Protein AF-A0A822FW50-F1 (afdb_monomer)

Foldseek 3Di:
DAPPPPDDAQKWWAFPPDDPHIHHPVCCVVVVDVGHTDIDRPHPDPPPPPDPDDDDDDPPPDDDDDDDDDDPPPVVVVVVVPVPDDPDD

Sequence (89 aa):
TCNSCRQLCDIRYHCTICEDYDLCSKCYITIKHQHRMERSDDTNEIKTNSDTTINTQQQRQLTMQRILPFCASFNHKIQRQRAATMQAD

pLDDT: mean 70.54, std 18.53, range [45.0, 93.81]

Structure (mmCIF, N/CA/C/O backbone):
data_AF-A0A822FW50-F1
#
_entry.id   AF-A0A822FW50-F1
#
loop_
_atom_site.group_PDB
_atom_site.id
_atom_site.type_symbol
_atom_site.label_atom_id
_atom_site.label_alt_id
_atom_site.label_comp_id
_atom_site.label_asym_id
_atom_site.label_entity_id
_atom_site.label_seq_id
_atom_site.pdbx_PDB_ins_code
_atom_site.Cartn_x
_atom_site.Cartn_y
_atom_site.Cartn_z
_atom_site.occupancy
_atom_site.B_iso_or_equiv
_atom_site.auth_seq_id
_atom_site.auth_comp_id
_atom_site.auth_asym_id
_atom_site.auth_atom_id
_atom_site.pdbx_PDB_model_num
ATOM 1 N N . THR A 1 1 ? -1.324 3.277 -5.839 1.00 84.88 1 THR A N 1
ATOM 2 C CA . THR A 1 1 ? -2.496 3.608 -4.993 1.00 84.88 1 THR A CA 1
ATOM 3 C C . THR A 1 1 ? -3.208 2.322 -4.638 1.00 84.88 1 THR A C 1
ATOM 5 O O . THR A 1 1 ? -3.256 1.457 -5.492 1.00 84.88 1 THR A O 1
ATOM 8 N N . CYS A 1 2 ? -3.710 2.149 -3.413 1.00 91.81 2 CYS A N 1
ATOM 9 C CA . CYS A 1 2 ? -4.376 0.898 -3.014 1.00 91.81 2 CYS A CA 1
ATOM 10 C C . CYS A 1 2 ? -5.753 0.761 -3.677 1.00 91.81 2 CYS A C 1
ATOM 12 O O . CYS A 1 2 ? -6.581 1.660 -3.531 1.00 91.81 2 CYS A O 1
ATOM 14 N N . ASN A 1 3 ? -6.056 -0.378 -4.298 1.00 91.25 3 ASN A N 1
ATOM 15 C CA . ASN A 1 3 ? -7.346 -0.612 -4.956 1.00 91.25 3 ASN A CA 1
ATOM 16 C C . ASN A 1 3 ? -8.506 -0.750 -3.959 1.00 91.25 3 ASN A C 1
ATOM 18 O O . ASN A 1 3 ? -9.651 -0.469 -4.305 1.00 91.25 3 ASN A O 1
ATOM 22 N N . SER A 1 4 ? -8.223 -1.140 -2.711 1.00 90.50 4 SER A N 1
ATOM 23 C CA . SER A 1 4 ? -9.247 -1.294 -1.671 1.00 90.50 4 SER A CA 1
ATOM 24 C C . SER A 1 4 ? -9.600 0.025 -0.979 1.00 90.50 4 SER A C 1
ATOM 26 O O . SER A 1 4 ? 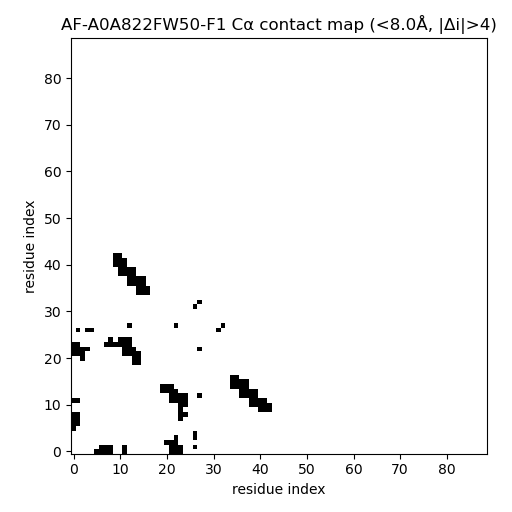-10.768 0.398 -0.934 1.00 90.50 4 SER A O 1
ATOM 28 N N . CYS A 1 5 ? -8.611 0.751 -0.448 1.00 92.06 5 CYS A N 1
ATOM 29 C CA . CYS A 1 5 ? -8.863 1.973 0.327 1.00 92.06 5 CYS A CA 1
ATOM 30 C C . CYS A 1 5 ? -8.644 3.272 -0.461 1.00 92.06 5 CYS A C 1
ATOM 32 O O . CYS A 1 5 ? -8.904 4.353 0.066 1.00 92.06 5 CYS A O 1
ATOM 34 N N . ARG A 1 6 ? -8.156 3.185 -1.707 1.00 90.06 6 ARG A N 1
ATOM 35 C CA . ARG A 1 6 ? -7.847 4.321 -2.597 1.00 90.06 6 ARG A CA 1
ATOM 36 C C . ARG A 1 6 ? -6.883 5.357 -2.007 1.00 90.06 6 ARG A C 1
ATOM 38 O O . ARG A 1 6 ? -6.825 6.484 -2.485 1.00 90.06 6 ARG A O 1
ATOM 45 N N . GLN A 1 7 ? -6.108 4.976 -0.993 1.00 87.19 7 GLN A N 1
ATOM 46 C CA . GLN A 1 7 ? -5.088 5.826 -0.380 1.00 87.19 7 GLN A CA 1
ATOM 47 C C . GLN A 1 7 ? -3.710 5.607 -1.012 1.00 87.19 7 GLN A C 1
ATOM 49 O O . GLN A 1 7 ? -3.424 4.549 -1.596 1.00 87.19 7 GLN A O 1
ATOM 54 N N . LEU A 1 8 ? -2.842 6.610 -0.858 1.00 84.06 8 LEU A N 1
ATOM 55 C CA . LEU A 1 8 ? -1.415 6.470 -1.130 1.00 84.06 8 LEU A CA 1
ATOM 56 C C . LEU A 1 8 ? -0.814 5.439 -0.164 1.00 84.06 8 LEU A C 1
ATOM 58 O O . LEU A 1 8 ? -1.229 5.333 0.989 1.00 84.06 8 LEU A O 1
ATOM 62 N N . CYS A 1 9 ? 0.106 4.623 -0.666 1.00 84.44 9 CYS A N 1
ATOM 63 C CA . CYS A 1 9 ? 0.709 3.527 0.082 1.00 84.44 9 CYS A CA 1
ATOM 64 C C . CYS A 1 9 ? 2.200 3.798 0.198 1.00 84.44 9 CYS A C 1
ATOM 66 O O . CYS A 1 9 ? 2.835 3.966 -0.836 1.00 84.44 9 CYS A O 1
ATOM 68 N N . ASP A 1 10 ? 2.748 3.771 1.410 1.00 83.62 10 ASP A N 1
ATOM 69 C CA . ASP A 1 10 ? 4.207 3.808 1.591 1.00 83.62 10 ASP A CA 1
ATOM 70 C C . ASP A 1 10 ? 4.847 2.502 1.099 1.00 83.62 10 ASP A C 1
ATOM 72 O O . ASP A 1 10 ? 5.924 2.484 0.516 1.00 83.62 10 ASP A O 1
ATOM 76 N N . ILE A 1 11 ? 4.149 1.386 1.329 1.00 85.19 11 ILE A N 1
ATOM 77 C CA . ILE A 1 11 ? 4.540 0.049 0.889 1.00 85.19 11 ILE A CA 1
ATOM 78 C C . ILE A 1 11 ? 3.377 -0.532 0.090 1.00 85.19 11 ILE A C 1
ATOM 80 O O . ILE A 1 11 ? 2.269 -0.702 0.626 1.00 85.19 11 ILE A O 1
ATOM 84 N N . ARG A 1 12 ? 3.640 -0.832 -1.182 1.00 91.50 12 ARG A N 1
ATOM 85 C CA . ARG A 1 12 ? 2.682 -1.385 -2.139 1.00 91.50 12 ARG A CA 1
ATOM 86 C C . ARG A 1 12 ? 2.914 -2.887 -2.285 1.00 91.50 12 ARG A C 1
ATOM 88 O O . ARG A 1 12 ? 4.046 -3.341 -2.390 1.00 91.50 12 ARG A O 1
ATOM 95 N N . TYR A 1 13 ? 1.832 -3.652 -2.275 1.00 93.00 13 TYR A N 1
ATOM 96 C CA . TYR A 1 13 ? 1.827 -5.074 -2.595 1.00 93.00 13 TYR A CA 1
ATOM 97 C C . TYR A 1 13 ? 1.088 -5.245 -3.909 1.00 93.00 13 TYR A C 1
ATOM 99 O O . TYR A 1 13 ? -0.108 -4.960 -3.958 1.00 93.00 13 TYR A O 1
ATOM 107 N N . HIS A 1 14 ? 1.787 -5.689 -4.947 1.00 92.62 14 HIS A N 1
ATOM 108 C CA . HIS A 1 14 ? 1.204 -5.914 -6.264 1.00 92.62 14 HIS A CA 1
ATOM 109 C C . HIS A 1 14 ? 0.977 -7.408 -6.481 1.00 92.62 14 HIS A C 1
ATOM 111 O O . HIS A 1 14 ? 1.821 -8.240 -6.141 1.00 92.62 14 HIS A O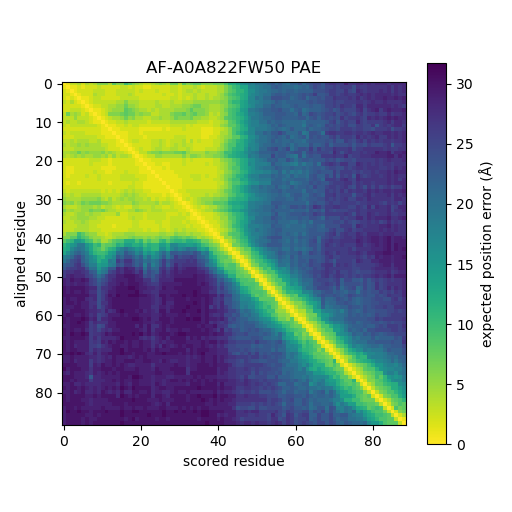 1
ATOM 117 N N . CYS A 1 15 ? -0.191 -7.779 -6.994 1.00 93.81 15 CYS A N 1
ATOM 118 C CA . CYS A 1 15 ? -0.446 -9.161 -7.366 1.00 93.81 15 CYS A CA 1
ATOM 119 C C . CYS A 1 15 ? 0.252 -9.472 -8.690 1.00 93.81 15 CYS A C 1
ATOM 121 O O . CYS A 1 15 ? 0.089 -8.736 -9.654 1.00 93.81 15 CYS A O 1
ATOM 123 N N . THR A 1 16 ? 0.982 -10.584 -8.764 1.00 91.38 16 THR A N 1
ATOM 124 C CA . THR A 1 16 ? 1.632 -11.015 -10.015 1.00 91.38 16 THR A CA 1
ATOM 125 C C . THR A 1 16 ? 0.705 -11.822 -10.929 1.00 91.38 16 TH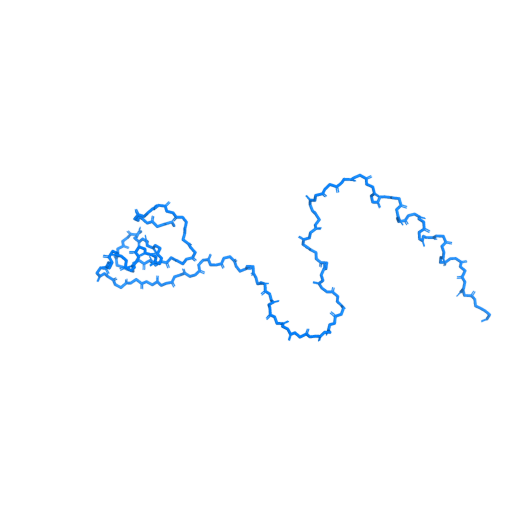R A C 1
ATOM 127 O O . THR A 1 16 ? 1.100 -12.207 -12.025 1.00 91.38 16 THR A O 1
ATOM 130 N N . ILE A 1 17 ? -0.516 -12.111 -10.466 1.00 93.12 17 ILE A N 1
ATOM 131 C CA . ILE A 1 17 ? -1.513 -12.929 -11.171 1.00 93.12 17 ILE A CA 1
ATOM 132 C C . ILE A 1 17 ? -2.684 -12.070 -11.656 1.00 93.12 17 ILE A C 1
ATOM 134 O O . ILE A 1 17 ? -3.162 -12.253 -12.771 1.00 93.12 17 ILE A O 1
ATOM 138 N N . CYS A 1 18 ? -3.168 -11.148 -10.822 1.00 92.12 18 CYS A N 1
ATOM 139 C CA . CYS A 1 18 ? -4.248 -10.240 -11.187 1.00 92.12 18 CYS A CA 1
ATOM 140 C C . CYS A 1 18 ? -3.701 -9.005 -11.901 1.00 92.12 18 CYS A C 1
ATOM 142 O O . CYS A 1 18 ? -2.745 -8.389 -11.435 1.00 92.12 18 CYS A O 1
ATOM 144 N N . GLU A 1 19 ? -4.366 -8.614 -12.981 1.00 87.62 19 GLU A N 1
ATOM 145 C CA . GLU A 1 19 ? -4.071 -7.386 -13.713 1.00 87.62 19 GLU A CA 1
ATOM 146 C C . GLU A 1 19 ? -4.413 -6.159 -12.848 1.00 87.62 19 GLU A C 1
ATOM 148 O O . GLU A 1 19 ? -5.500 -6.083 -12.270 1.00 87.62 19 GLU A O 1
ATOM 153 N N . ASP A 1 20 ? -3.455 -5.239 -12.703 1.00 86.38 20 ASP A N 1
ATOM 154 C CA . ASP A 1 20 ? -3.580 -3.972 -11.964 1.00 86.38 20 ASP A CA 1
ATOM 155 C C . ASP A 1 20 ? -4.148 -4.077 -10.533 1.00 86.38 20 ASP A C 1
ATOM 157 O O . ASP A 1 20 ? -4.872 -3.190 -10.069 1.00 86.38 20 ASP A O 1
ATOM 161 N N . TYR A 1 21 ? -3.839 -5.154 -9.797 1.00 91.88 21 TYR A N 1
ATOM 162 C CA . TYR A 1 21 ? -4.328 -5.329 -8.425 1.00 91.88 21 TYR A CA 1
ATOM 163 C C . TYR A 1 21 ? -3.273 -5.030 -7.356 1.00 91.88 21 TYR A C 1
ATOM 165 O O . TYR A 1 21 ? -2.398 -5.852 -7.065 1.00 91.88 21 TYR A O 1
ATOM 173 N N . ASP A 1 22 ? -3.432 -3.878 -6.699 1.00 92.56 22 ASP A N 1
ATOM 174 C CA . ASP A 1 22 ? -2.517 -3.386 -5.672 1.00 92.56 22 ASP A CA 1
ATOM 175 C C . ASP A 1 22 ? -3.180 -3.155 -4.323 1.00 92.56 22 ASP A C 1
ATOM 177 O O . ASP A 1 22 ? -4.249 -2.549 -4.217 1.00 92.56 22 ASP A O 1
ATOM 181 N N . LEU A 1 23 ? -2.491 -3.550 -3.257 1.00 93.19 23 LEU A N 1
ATOM 182 C CA . LEU A 1 23 ? -2.921 -3.332 -1.883 1.00 93.19 23 LEU A CA 1
ATOM 183 C C . LEU A 1 23 ? -1.844 -2.605 -1.076 1.00 93.19 23 LEU A C 1
ATOM 185 O O . LEU A 1 23 ? -0.649 -2.844 -1.228 1.00 93.19 23 LEU A O 1
ATOM 189 N N . CYS A 1 24 ? -2.265 -1.728 -0.163 1.00 93.69 24 CYS A N 1
ATOM 190 C CA . CYS A 1 24 ? -1.363 -1.221 0.870 1.00 93.69 24 CYS A CA 1
ATOM 191 C C . CYS A 1 24 ? -1.084 -2.308 1.914 1.00 93.69 24 CYS A C 1
ATOM 193 O O . CYS A 1 24 ? -1.880 -3.233 2.076 1.00 93.69 24 CYS A O 1
ATOM 195 N N . SER A 1 25 ? -0.015 -2.146 2.698 1.00 91.69 25 SER A N 1
ATOM 196 C CA . SER A 1 25 ? 0.330 -3.064 3.798 1.00 91.69 25 SER A CA 1
ATOM 197 C C . SER A 1 25 ? -0.853 -3.406 4.724 1.00 91.69 25 SER A C 1
ATOM 199 O O . SER A 1 25 ? -1.080 -4.570 5.049 1.00 91.69 25 SER A O 1
ATO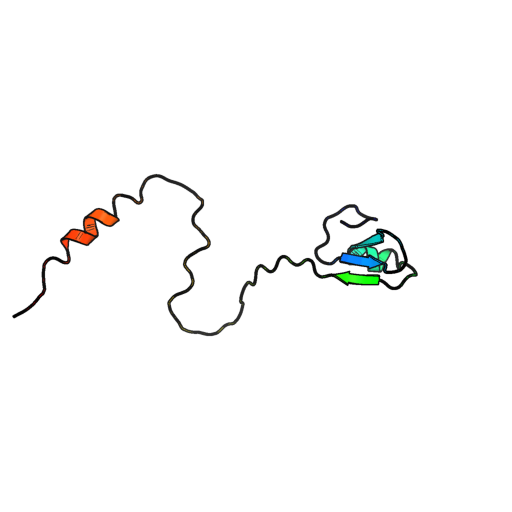M 201 N N . LYS A 1 26 ? -1.682 -2.414 5.084 1.00 92.12 26 LYS A N 1
ATOM 202 C CA . LYS A 1 26 ? -2.871 -2.638 5.926 1.00 92.12 26 LYS A CA 1
ATOM 203 C C . LYS A 1 26 ? -3.907 -3.516 5.218 1.00 92.12 26 LYS A C 1
ATOM 205 O O . LYS A 1 26 ? -4.346 -4.520 5.769 1.00 92.12 26 LYS A O 1
ATOM 210 N N . CYS A 1 27 ? -4.262 -3.163 3.983 1.00 93.75 27 CYS A N 1
ATOM 211 C CA . CYS A 1 27 ? -5.244 -3.904 3.195 1.00 93.75 27 CYS A CA 1
ATOM 212 C C . CYS A 1 27 ? -4.763 -5.315 2.850 1.00 93.75 27 CYS A C 1
ATOM 214 O O . CYS A 1 27 ? -5.579 -6.228 2.829 1.00 93.75 27 CYS A O 1
ATOM 216 N N . TYR A 1 28 ? -3.462 -5.518 2.641 1.00 92.12 28 TYR A N 1
ATOM 217 C CA . TYR A 1 28 ? -2.882 -6.840 2.417 1.00 92.12 28 TYR A CA 1
ATOM 218 C C . TYR A 1 28 ? -3.178 -7.795 3.588 1.00 92.12 28 TYR A C 1
ATOM 220 O O . TYR A 1 28 ? -3.675 -8.902 3.378 1.00 92.12 28 TYR A O 1
ATOM 228 N N . ILE A 1 29 ? -2.975 -7.334 4.828 1.00 90.25 29 ILE A N 1
ATOM 229 C CA . ILE A 1 29 ? -3.216 -8.129 6.043 1.00 90.25 29 ILE A CA 1
ATOM 230 C C . ILE A 1 29 ? -4.716 -8.364 6.275 1.00 90.25 29 ILE A C 1
ATOM 232 O O . ILE A 1 29 ? -5.109 -9.453 6.694 1.00 90.25 29 ILE A O 1
ATOM 236 N N . THR A 1 30 ? -5.555 -7.355 6.01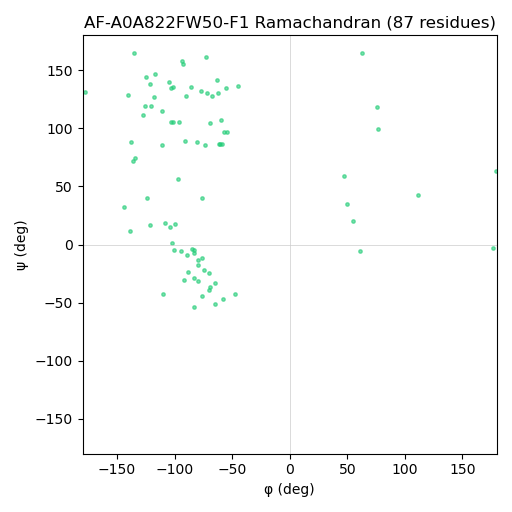5 1.00 92.50 30 THR A N 1
ATOM 237 C CA . THR A 1 30 ? -7.003 -7.431 6.265 1.00 92.50 30 THR A CA 1
ATOM 238 C C . THR A 1 30 ? -7.745 -8.260 5.218 1.00 92.50 30 THR A C 1
ATOM 240 O O . THR A 1 30 ? -8.597 -9.065 5.578 1.00 92.50 30 THR A O 1
ATOM 243 N N . ILE A 1 31 ? -7.441 -8.067 3.933 1.00 89.12 31 ILE A N 1
ATOM 244 C CA . ILE A 1 31 ? -8.166 -8.704 2.823 1.00 89.12 31 ILE A CA 1
ATOM 245 C C . ILE A 1 31 ? -7.710 -10.149 2.630 1.00 89.12 31 ILE A C 1
ATOM 247 O O . ILE A 1 31 ? -8.518 -10.977 2.221 1.00 89.12 31 ILE A O 1
ATOM 251 N N . LYS A 1 32 ? -6.435 -10.456 2.927 1.00 85.06 32 LYS A N 1
ATOM 252 C CA . LYS A 1 32 ? -5.820 -11.771 2.679 1.00 85.06 32 LYS A CA 1
ATOM 253 C C . LYS A 1 32 ? -6.119 -12.279 1.267 1.00 85.06 32 LYS A C 1
ATOM 255 O O . LYS A 1 32 ? -6.730 -13.329 1.071 1.00 85.06 32 LYS A O 1
ATOM 260 N N . HIS A 1 33 ? -5.706 -11.487 0.282 1.00 88.62 33 HIS A N 1
ATOM 261 C CA . HIS A 1 33 ? -5.845 -11.844 -1.123 1.00 88.62 33 HIS A CA 1
ATOM 262 C C . HIS A 1 33 ? -5.191 -13.213 -1.400 1.00 88.62 33 HIS A C 1
ATOM 264 O O . HIS A 1 33 ? -4.095 -13.480 -0.915 1.00 88.62 33 HIS A O 1
ATOM 270 N N . GLN A 1 34 ? -5.874 -14.093 -2.143 1.00 91.31 34 GLN A N 1
ATOM 271 C CA . GLN A 1 34 ? -5.476 -15.505 -2.277 1.00 91.31 34 GLN A CA 1
ATOM 272 C C . GLN A 1 34 ? -4.277 -15.746 -3.205 1.00 91.31 34 GLN A C 1
ATOM 274 O O . GLN A 1 34 ? -3.725 -16.845 -3.224 1.00 91.31 34 GLN A O 1
ATOM 279 N N . HIS A 1 35 ? -3.858 -14.742 -3.968 1.00 93.00 35 HIS A N 1
ATOM 280 C CA . HIS A 1 35 ? -2.679 -14.843 -4.817 1.00 93.00 35 HIS A CA 1
ATOM 281 C C . HIS A 1 35 ? -1.424 -14.342 -4.115 1.00 93.00 35 HIS A C 1
ATOM 283 O O . HIS A 1 35 ? -1.464 -13.476 -3.239 1.00 93.00 35 HIS A O 1
ATOM 289 N N . ARG A 1 36 ? -0.279 -14.850 -4.576 1.00 89.06 36 ARG A N 1
ATOM 290 C CA . ARG A 1 36 ? 1.024 -14.323 -4.188 1.00 89.06 36 ARG A CA 1
ATOM 291 C C . ARG A 1 36 ? 1.140 -12.871 -4.657 1.00 89.06 36 ARG A C 1
ATOM 293 O O . ARG A 1 36 ? 0.865 -12.561 -5.815 1.00 89.06 36 ARG A O 1
ATOM 300 N N . MET A 1 37 ? 1.547 -12.001 -3.742 1.00 92.56 37 MET A N 1
ATOM 301 C CA . MET A 1 37 ? 1.812 -10.593 -4.023 1.00 92.56 37 MET A CA 1
ATOM 302 C C . MET A 1 37 ? 3.286 -10.290 -3.759 1.00 92.56 37 MET A C 1
ATOM 304 O O . MET A 1 37 ? 3.891 -10.878 -2.858 1.00 92.56 37 MET A O 1
ATOM 308 N N . GLU A 1 38 ? 3.858 -9.383 -4.537 1.00 92.25 38 GLU A N 1
ATOM 309 C CA . GLU A 1 38 ? 5.232 -8.915 -4.395 1.00 92.25 38 GLU A CA 1
ATOM 310 C C . GLU A 1 38 ? 5.247 -7.512 -3.775 1.00 92.25 38 GLU A C 1
ATOM 312 O O . GLU A 1 38 ? 4.379 -6.674 -4.034 1.00 92.25 38 GLU A O 1
ATOM 317 N N . ARG A 1 39 ? 6.201 -7.293 -2.866 1.00 91.75 39 ARG A N 1
ATOM 318 C CA . ARG A 1 39 ? 6.328 -6.059 -2.091 1.00 91.75 39 ARG A CA 1
ATOM 319 C C . ARG A 1 39 ? 7.223 -5.083 -2.845 1.00 91.75 39 ARG A C 1
ATOM 321 O O . ARG A 1 39 ? 8.362 -5.415 -3.145 1.00 91.75 39 ARG A O 1
ATOM 328 N N . SER A 1 40 ? 6.724 -3.872 -3.038 1.00 86.81 40 SER A N 1
ATOM 329 C CA . SER A 1 40 ? 7.441 -2.743 -3.623 1.00 86.81 40 SER A CA 1
ATOM 330 C C . SER A 1 40 ? 7.473 -1.611 -2.597 1.00 86.81 40 SER A C 1
ATOM 332 O O . SER A 1 40 ? 6.429 -1.151 -2.118 1.00 86.81 40 SER A O 1
ATOM 334 N N . ASP A 1 41 ? 8.669 -1.210 -2.187 1.00 82.31 41 ASP A N 1
ATOM 335 C CA . ASP A 1 41 ? 8.915 -0.046 -1.350 1.00 82.31 41 ASP A CA 1
ATOM 336 C C . ASP A 1 41 ? 9.152 1.182 -2.230 1.00 82.31 41 ASP A C 1
ATOM 338 O O . ASP A 1 41 ? 10.276 1.550 -2.549 1.00 82.31 41 ASP A O 1
ATOM 342 N N . ASP A 1 42 ? 8.064 1.876 -2.563 1.00 70.56 42 ASP A N 1
ATOM 343 C CA . ASP A 1 42 ? 8.118 3.203 -3.187 1.00 70.56 42 ASP A CA 1
ATOM 344 C C . ASP A 1 42 ? 8.478 4.277 -2.139 1.00 70.56 42 ASP A C 1
ATOM 346 O O . ASP A 1 42 ? 7.916 5.376 -2.103 1.00 70.56 42 ASP A O 1
ATOM 350 N N . THR A 1 43 ? 9.403 3.963 -1.229 1.00 64.56 43 THR A N 1
ATOM 351 C CA . THR A 1 43 ? 9.953 4.961 -0.324 1.00 64.56 43 THR A CA 1
ATOM 352 C C . THR A 1 43 ? 10.804 5.889 -1.165 1.00 64.56 43 THR A C 1
ATOM 354 O O . THR A 1 43 ? 11.912 5.544 -1.568 1.00 64.56 43 THR A O 1
ATOM 357 N N . ASN A 1 44 ? 10.277 7.079 -1.437 1.00 61.41 44 ASN A N 1
ATOM 358 C CA . ASN A 1 44 ? 11.073 8.195 -1.912 1.00 61.41 44 ASN A CA 1
ATOM 359 C C . ASN A 1 44 ? 12.171 8.429 -0.859 1.00 61.41 44 ASN A C 1
ATOM 361 O O . ASN A 1 44 ? 11.890 8.989 0.203 1.00 61.41 44 ASN A O 1
ATOM 365 N N . GLU A 1 45 ? 13.369 7.884 -1.095 1.00 55.50 45 GLU A N 1
ATOM 366 C CA . GLU A 1 45 ? 14.511 7.900 -0.182 1.00 55.50 45 GLU A CA 1
ATOM 367 C C . GLU A 1 45 ? 14.898 9.350 0.151 1.00 55.50 45 GLU A C 1
ATOM 369 O O . GLU A 1 45 ? 15.806 9.938 -0.434 1.00 55.50 45 GLU A O 1
ATOM 374 N N . ILE A 1 46 ? 14.264 9.934 1.163 1.00 62.53 46 ILE A N 1
ATOM 375 C CA . ILE A 1 46 ? 14.915 10.961 1.963 1.00 62.53 46 ILE A CA 1
ATOM 376 C C . ILE A 1 46 ? 15.786 10.180 2.941 1.00 62.53 46 ILE A C 1
ATOM 378 O O . ILE A 1 46 ? 15.348 9.818 4.030 1.00 62.53 46 ILE A O 1
ATOM 382 N N . LYS A 1 47 ? 17.020 9.870 2.524 1.00 51.38 47 LYS A N 1
ATOM 383 C CA . LYS A 1 47 ? 18.067 9.337 3.404 1.00 51.38 47 LYS A CA 1
ATOM 384 C C . LYS A 1 47 ? 18.342 10.357 4.509 1.00 51.38 47 LYS A C 1
ATOM 386 O O . LYS A 1 47 ? 19.227 11.201 4.392 1.00 51.38 47 LYS A O 1
ATOM 391 N N . THR A 1 48 ? 17.582 10.313 5.597 1.00 48.03 48 THR A N 1
ATOM 392 C CA . THR A 1 48 ? 17.998 10.918 6.861 1.00 48.03 48 THR A CA 1
ATOM 393 C C . THR A 1 48 ? 19.075 1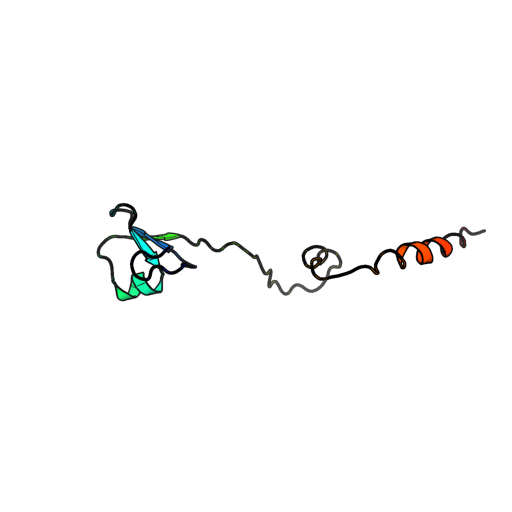0.015 7.442 1.00 48.03 48 THR A C 1
ATOM 395 O O . THR A 1 48 ? 18.773 9.102 8.210 1.00 48.03 48 THR A O 1
ATOM 398 N N . ASN A 1 49 ? 20.323 10.245 7.022 1.00 48.84 49 ASN A N 1
ATOM 399 C CA . ASN A 1 49 ? 21.514 9.627 7.597 1.00 48.84 49 ASN A CA 1
ATOM 400 C C . ASN A 1 49 ? 21.522 9.895 9.105 1.00 48.84 49 ASN A C 1
ATOM 402 O O . ASN A 1 49 ? 21.918 10.967 9.561 1.00 48.84 49 ASN A O 1
ATOM 406 N N . SER A 1 50 ? 21.038 8.920 9.865 1.00 53.97 50 SER A N 1
ATOM 407 C CA . SER A 1 50 ? 21.191 8.841 11.311 1.00 53.97 50 SER A CA 1
ATOM 408 C C . SER A 1 50 ? 22.366 7.917 11.600 1.00 53.97 50 SER A C 1
ATOM 410 O O . SER A 1 50 ? 22.213 6.923 12.298 1.00 53.97 50 SER A O 1
ATOM 412 N N . ASP A 1 51 ? 23.529 8.241 11.035 1.00 48.59 51 ASP A N 1
ATOM 413 C CA . ASP A 1 51 ? 24.793 7.727 11.538 1.00 48.59 51 ASP A CA 1
ATOM 414 C C . ASP A 1 51 ? 25.370 8.782 12.470 1.00 48.59 51 ASP A C 1
ATOM 416 O O . ASP A 1 51 ? 25.859 9.845 12.074 1.00 48.59 51 ASP A O 1
ATOM 420 N N . THR A 1 52 ? 25.261 8.472 13.756 1.00 53.22 52 THR A N 1
ATOM 421 C CA . THR A 1 52 ? 26.081 9.053 14.805 1.00 53.22 52 THR A CA 1
ATOM 422 C C . THR A 1 52 ? 27.534 8.685 14.513 1.00 53.22 52 THR A C 1
ATOM 424 O O . THR A 1 52 ? 28.060 7.711 15.038 1.00 53.22 52 THR A O 1
ATOM 427 N N . THR A 1 53 ? 28.204 9.494 13.698 1.00 47.72 53 THR A N 1
ATOM 428 C CA . THR A 1 53 ? 29.657 9.643 13.746 1.00 47.72 53 THR A CA 1
ATOM 429 C C . THR A 1 53 ? 29.999 11.114 13.858 1.00 47.72 53 THR A C 1
ATOM 431 O O . THR A 1 53 ? 29.778 11.941 12.976 1.00 47.72 53 THR A O 1
ATOM 434 N N . ILE A 1 54 ? 30.512 11.402 15.039 1.00 54.50 54 ILE A N 1
ATOM 435 C CA . ILE A 1 54 ? 31.211 12.594 15.463 1.00 54.50 54 ILE A CA 1
ATOM 436 C C . ILE A 1 54 ? 32.231 12.986 14.376 1.00 54.50 54 ILE A C 1
ATOM 438 O O . ILE A 1 54 ? 32.989 12.143 13.908 1.00 54.50 54 ILE A O 1
ATOM 442 N N . ASN A 1 55 ? 32.284 14.286 14.071 1.00 51.81 55 ASN A N 1
ATOM 443 C CA . ASN A 1 55 ? 33.360 14.980 13.356 1.00 51.81 55 ASN A CA 1
ATOM 444 C C . ASN A 1 55 ? 33.436 14.796 11.825 1.00 51.81 55 ASN A C 1
ATOM 446 O O . ASN A 1 55 ? 34.040 13.858 11.321 1.00 51.81 55 ASN A O 1
ATOM 450 N N . THR A 1 56 ? 32.921 15.776 11.074 1.00 45.06 56 THR A N 1
ATOM 451 C CA . THR A 1 56 ? 33.749 16.631 10.194 1.00 45.06 56 THR A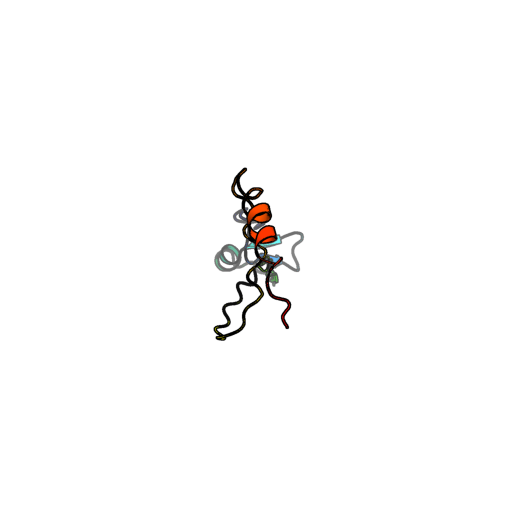 CA 1
ATOM 452 C C . THR A 1 56 ? 32.897 17.700 9.499 1.00 45.06 56 THR A C 1
ATOM 454 O O . THR A 1 56 ? 31.814 17.471 8.964 1.00 45.06 56 THR A O 1
ATOM 457 N N . GLN A 1 57 ? 33.394 18.928 9.579 1.00 55.62 57 GLN A N 1
ATOM 458 C CA . GLN A 1 57 ? 32.869 20.143 8.970 1.00 55.62 57 GLN A CA 1
ATOM 459 C C . GLN A 1 57 ? 32.814 20.027 7.430 1.00 55.62 57 GLN A C 1
ATOM 461 O O . GLN A 1 57 ? 33.879 20.134 6.840 1.00 55.62 57 GLN A O 1
ATOM 466 N N . GLN A 1 58 ? 31.642 19.888 6.771 1.00 53.47 58 GLN A N 1
ATOM 467 C CA . GLN A 1 58 ? 31.388 20.543 5.453 1.00 53.47 58 GLN A CA 1
ATOM 468 C C . GLN A 1 58 ? 30.065 20.289 4.698 1.00 53.47 58 GLN A C 1
ATOM 470 O O . GLN A 1 58 ? 29.884 20.926 3.668 1.00 53.47 58 GLN A O 1
ATOM 475 N N . GLN A 1 59 ? 29.113 19.448 5.119 1.00 49.59 59 GLN A N 1
ATOM 476 C CA . GLN A 1 59 ? 27.987 19.084 4.217 1.00 49.59 59 GLN A CA 1
ATOM 477 C C . GLN A 1 59 ? 26.573 19.342 4.759 1.00 49.59 59 GLN A C 1
ATOM 479 O O . GLN A 1 59 ? 25.640 18.584 4.522 1.00 49.59 59 GLN A O 1
ATOM 484 N N . ARG A 1 60 ? 26.380 20.471 5.452 1.00 52.56 60 ARG A N 1
ATOM 485 C CA . ARG A 1 60 ? 25.040 21.001 5.795 1.00 52.56 60 ARG A CA 1
ATOM 486 C C . ARG A 1 60 ? 24.646 22.263 5.019 1.00 52.56 60 ARG A C 1
ATOM 488 O O . ARG A 1 60 ? 23.726 22.975 5.404 1.00 52.56 60 ARG A O 1
ATOM 495 N N . GLN A 1 61 ? 25.322 22.527 3.907 1.00 57.72 61 GLN A N 1
ATOM 496 C CA . GLN A 1 61 ? 24.817 23.393 2.843 1.00 57.72 61 GLN A CA 1
ATOM 497 C C . GLN A 1 61 ? 24.317 22.403 1.779 1.00 57.72 61 GLN A C 1
ATOM 499 O O . GLN A 1 61 ? 25.125 21.678 1.221 1.00 57.72 61 GLN A O 1
ATOM 504 N N . LEU A 1 62 ? 23.022 22.170 1.564 1.00 54.47 62 LEU A N 1
ATOM 505 C CA . LEU A 1 62 ? 22.224 22.957 0.619 1.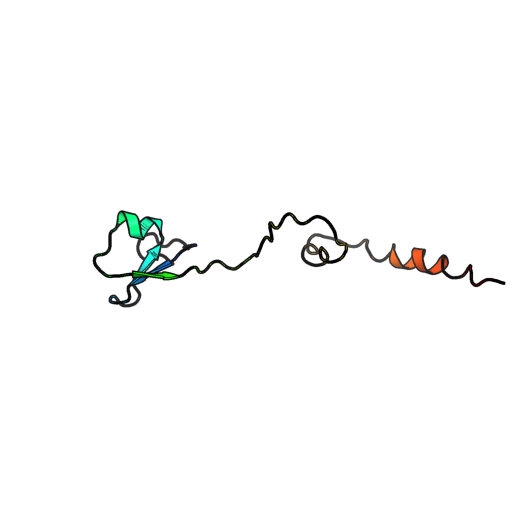00 54.47 62 LEU A CA 1
ATOM 506 C C . LEU A 1 62 ? 20.763 22.434 0.569 1.00 54.47 62 LEU A C 1
ATOM 508 O O . LEU A 1 62 ? 20.325 21.950 -0.470 1.00 54.47 62 LEU A O 1
ATOM 512 N N . THR A 1 63 ? 19.973 22.492 1.649 1.00 50.66 63 THR A N 1
ATOM 513 C CA . THR A 1 63 ? 18.536 22.115 1.544 1.00 50.66 63 THR A CA 1
ATOM 514 C C . THR A 1 63 ? 17.543 23.003 2.292 1.00 50.66 63 THR A C 1
ATOM 516 O O . THR A 1 63 ? 16.365 22.668 2.348 1.00 50.66 63 THR A O 1
ATOM 519 N N . MET A 1 64 ? 17.940 24.180 2.789 1.00 53.84 64 MET A N 1
ATOM 520 C CA . MET A 1 64 ? 16.986 25.138 3.374 1.00 53.84 64 MET A CA 1
ATOM 521 C C . MET A 1 64 ? 17.238 26.580 2.929 1.00 53.84 64 MET A C 1
ATOM 523 O O . MET A 1 64 ? 17.654 27.428 3.710 1.00 53.84 64 MET A O 1
ATOM 527 N N . GLN A 1 65 ? 16.939 26.886 1.666 1.00 53.28 65 GLN A N 1
ATOM 528 C CA . GLN A 1 65 ? 16.765 28.275 1.226 1.00 53.28 65 GLN A CA 1
ATOM 529 C C . GLN A 1 65 ? 15.517 28.431 0.363 1.00 53.28 65 GLN A C 1
ATOM 531 O O . GLN A 1 65 ? 15.612 28.599 -0.849 1.00 53.28 65 GLN A O 1
ATOM 536 N N . ARG A 1 66 ? 14.333 28.406 0.986 1.00 60.66 66 ARG A N 1
ATOM 537 C CA . ARG A 1 66 ? 13.103 28.865 0.317 1.00 60.66 66 ARG A CA 1
ATOM 538 C C . ARG A 1 66 ? 12.082 29.594 1.192 1.00 60.66 66 ARG A C 1
ATOM 540 O O . ARG A 1 66 ? 10.903 29.544 0.876 1.00 60.66 66 ARG A O 1
ATOM 547 N N . ILE A 1 67 ? 12.483 30.340 2.226 1.00 51.12 67 ILE A N 1
ATOM 548 C CA . ILE A 1 67 ? 11.517 31.210 2.928 1.00 51.12 67 ILE A CA 1
ATOM 549 C C . ILE A 1 67 ? 12.128 32.585 3.264 1.00 51.12 67 ILE A C 1
ATOM 551 O O . ILE A 1 67 ? 12.645 32.773 4.354 1.00 51.12 67 ILE A O 1
ATOM 555 N N . LEU A 1 68 ? 11.996 33.517 2.299 1.00 55.94 68 LEU A N 1
ATOM 556 C CA . LEU A 1 68 ? 11.872 34.992 2.428 1.00 55.94 68 LEU A CA 1
ATOM 557 C C . LEU A 1 68 ? 13.060 35.793 3.059 1.00 55.94 68 LEU A C 1
ATOM 559 O O . LEU A 1 68 ? 13.894 35.239 3.755 1.00 55.94 68 LEU A O 1
ATOM 563 N N . PRO A 1 69 ? 13.133 37.136 2.924 1.00 47.62 69 PRO A N 1
ATOM 564 C CA . PRO A 1 69 ? 13.275 37.930 1.696 1.00 47.62 69 PRO A CA 1
ATOM 565 C C . PRO A 1 69 ? 14.337 39.075 1.828 1.00 47.62 69 PRO A C 1
ATOM 567 O O . PRO A 1 69 ? 14.734 39.482 2.913 1.00 47.62 69 PRO A O 1
ATOM 570 N N . PHE A 1 70 ? 14.772 39.653 0.703 1.00 51.78 70 PHE A N 1
ATOM 571 C CA . PHE A 1 70 ? 15.274 41.041 0.551 1.00 51.78 70 PHE A CA 1
ATOM 572 C C . PHE A 1 70 ? 16.530 41.580 1.308 1.00 51.78 70 PHE A C 1
ATOM 574 O O . PHE A 1 70 ? 16.967 42.672 0.964 1.00 51.78 70 PHE A O 1
ATOM 581 N N . CYS A 1 71 ? 17.207 40.892 2.242 1.00 55.28 71 CYS A N 1
ATOM 582 C CA . CYS A 1 71 ? 18.317 41.519 3.016 1.00 55.28 71 CYS A CA 1
ATOM 583 C C . CYS A 1 71 ? 19.722 40.873 2.932 1.00 55.28 71 CYS A C 1
ATOM 585 O O . CYS A 1 71 ? 20.591 41.187 3.743 1.00 55.28 71 CYS A O 1
ATOM 587 N N . ALA A 1 72 ? 20.015 40.014 1.948 1.00 55.09 72 ALA A N 1
ATOM 588 C CA . ALA A 1 72 ? 21.333 39.357 1.846 1.00 55.09 72 ALA A CA 1
ATOM 589 C C . ALA A 1 72 ? 22.397 40.136 1.039 1.00 55.09 72 ALA A C 1
ATOM 591 O O . ALA A 1 72 ? 23.571 39.771 1.056 1.00 55.09 72 ALA A O 1
ATOM 592 N N . SER A 1 73 ? 22.037 41.226 0.354 1.00 51.88 73 SER A N 1
ATOM 593 C CA . SER A 1 73 ? 22.984 41.979 -0.491 1.00 51.88 73 SER A CA 1
ATOM 594 C C . SER A 1 73 ? 23.853 42.990 0.271 1.00 51.88 73 SER A C 1
ATOM 596 O O . SER A 1 73 ? 24.757 43.576 -0.321 1.00 51.88 73 SER A O 1
ATOM 598 N N . PHE A 1 74 ? 23.632 43.189 1.575 1.00 54.28 74 PHE A N 1
ATOM 599 C CA . PHE A 1 74 ? 24.415 44.146 2.370 1.00 54.28 74 PHE A CA 1
ATOM 600 C C . PHE A 1 74 ? 25.640 43.513 3.057 1.00 54.28 74 PHE A C 1
ATOM 602 O O . PHE A 1 74 ? 26.685 44.149 3.179 1.00 54.28 74 PHE A O 1
ATOM 609 N N . ASN A 1 75 ? 25.570 42.228 3.424 1.00 52.94 75 ASN A N 1
ATOM 610 C CA . ASN A 1 75 ? 26.652 41.553 4.154 1.00 52.94 75 ASN A CA 1
ATOM 611 C C . ASN A 1 75 ? 27.881 41.219 3.287 1.00 52.94 75 ASN A C 1
ATOM 613 O O . ASN A 1 75 ? 28.990 41.123 3.808 1.00 52.94 75 ASN A O 1
ATOM 617 N N . HIS A 1 76 ? 27.733 41.126 1.961 1.00 53.06 76 HIS A N 1
ATOM 618 C CA . HIS A 1 76 ? 28.861 40.817 1.067 1.00 53.06 76 HIS A CA 1
ATOM 619 C C . HIS A 1 76 ? 29.759 42.025 0.754 1.00 53.06 76 HIS A C 1
ATOM 621 O O . HIS A 1 76 ? 30.892 41.861 0.303 1.00 53.06 76 HIS A O 1
ATOM 627 N N . LYS A 1 77 ? 29.278 43.255 0.992 1.00 52.03 77 LYS A N 1
ATOM 628 C CA . LYS A 1 77 ? 30.035 44.485 0.692 1.00 52.03 77 LYS A CA 1
ATOM 629 C C . LYS A 1 77 ? 30.935 44.932 1.854 1.00 52.03 77 LYS A C 1
ATOM 631 O O . LYS A 1 77 ? 31.947 45.579 1.609 1.00 52.03 77 LYS A O 1
ATOM 636 N N . ILE A 1 78 ? 30.621 44.531 3.091 1.00 56.91 78 ILE A N 1
ATOM 637 C CA . ILE A 1 78 ? 31.371 44.910 4.305 1.00 56.91 78 ILE A CA 1
ATOM 638 C C . ILE A 1 78 ? 32.607 44.019 4.545 1.00 56.91 78 ILE A C 1
ATOM 640 O O . ILE A 1 78 ? 33.610 44.491 5.074 1.00 56.91 78 ILE A O 1
ATOM 644 N N . GLN A 1 79 ? 32.608 42.754 4.110 1.00 54.53 79 GLN A N 1
ATOM 645 C CA . GLN A 1 79 ? 33.767 41.862 4.307 1.00 54.53 79 GLN A CA 1
ATOM 646 C C . GLN A 1 79 ? 34.918 42.080 3.312 1.00 54.53 79 GLN A C 1
ATOM 648 O O . GLN A 1 79 ? 36.031 41.624 3.559 1.00 54.53 79 GLN A O 1
ATOM 653 N N . ARG A 1 80 ? 34.704 42.823 2.219 1.00 56.16 80 ARG A N 1
ATOM 654 C CA . ARG A 1 80 ? 35.755 43.090 1.218 1.00 56.16 80 ARG A CA 1
ATOM 655 C C . ARG A 1 80 ? 36.695 44.248 1.564 1.00 56.16 80 ARG A C 1
ATOM 657 O O . ARG A 1 80 ? 37.689 44.421 0.873 1.00 56.16 80 ARG A O 1
ATOM 664 N N . GLN A 1 81 ? 36.435 45.011 2.628 1.00 57.56 81 GLN A N 1
ATOM 665 C CA . GLN A 1 81 ? 37.326 46.100 3.063 1.00 57.56 81 GLN A CA 1
ATOM 666 C C . GLN A 1 81 ? 38.336 45.693 4.150 1.00 57.56 81 GLN A C 1
ATOM 668 O O . GLN A 1 81 ? 39.215 46.478 4.480 1.00 57.56 81 GLN A O 1
ATOM 673 N N . ARG A 1 82 ? 38.265 44.468 4.688 1.00 54.53 82 ARG A N 1
ATOM 674 C CA . ARG A 1 82 ? 39.169 43.993 5.757 1.00 54.53 82 ARG A CA 1
ATOM 675 C C . ARG A 1 82 ? 40.289 43.055 5.303 1.00 54.53 82 ARG A C 1
ATOM 677 O O . ARG A 1 82 ? 41.088 42.641 6.129 1.00 54.53 82 ARG A O 1
ATOM 684 N N . ALA A 1 83 ? 40.379 42.756 4.009 1.00 52.66 83 ALA A N 1
ATOM 685 C CA . ALA A 1 83 ? 41.456 41.941 3.435 1.00 52.66 83 ALA A CA 1
ATOM 686 C C . ALA A 1 83 ? 42.511 42.775 2.675 1.00 52.66 83 ALA A C 1
ATOM 688 O O . ALA A 1 83 ? 43.289 42.221 1.910 1.00 52.66 83 ALA A O 1
ATOM 689 N N . ALA A 1 84 ? 42.529 44.102 2.862 1.00 57.41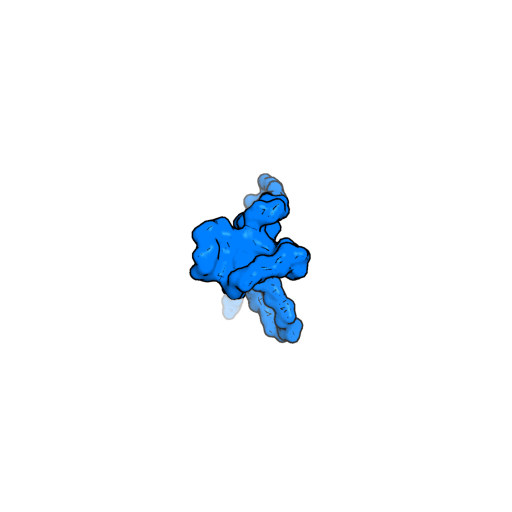 84 ALA A N 1
ATOM 690 C CA . ALA A 1 84 ? 43.527 45.015 2.289 1.00 57.41 84 ALA A CA 1
ATOM 691 C C . ALA A 1 84 ? 44.636 45.407 3.288 1.00 57.41 84 ALA A C 1
ATOM 693 O O . ALA A 1 84 ? 45.341 46.391 3.093 1.00 57.41 84 ALA A O 1
ATOM 694 N N . THR A 1 85 ? 44.800 44.648 4.369 1.00 59.53 85 THR A N 1
ATOM 695 C CA . THR A 1 85 ? 45.865 44.846 5.355 1.00 59.53 85 THR A CA 1
ATOM 696 C C . THR A 1 85 ? 46.373 43.475 5.776 1.00 59.53 85 THR A C 1
ATOM 698 O O . THR A 1 85 ? 45.552 42.663 6.192 1.00 59.53 85 THR A O 1
ATOM 701 N N . MET A 1 86 ? 47.695 43.265 5.715 1.00 57.28 86 MET A N 1
ATOM 702 C CA . MET A 1 86 ? 48.480 42.116 6.226 1.00 57.28 86 MET A CA 1
ATOM 703 C C . MET A 1 86 ? 49.140 41.170 5.192 1.00 57.28 86 MET A C 1
ATOM 705 O O . MET A 1 86 ? 49.196 39.963 5.401 1.00 57.28 86 MET A O 1
ATOM 709 N N . GLN A 1 87 ? 49.746 41.721 4.135 1.00 47.75 87 GLN A N 1
ATOM 710 C CA . GLN A 1 87 ? 51.053 41.236 3.648 1.00 47.75 87 GLN A CA 1
ATOM 711 C C . GLN A 1 87 ? 52.050 42.367 3.967 1.00 47.75 87 GLN A C 1
ATOM 713 O O . GLN A 1 87 ? 51.989 43.404 3.317 1.00 47.75 87 GLN A O 1
ATOM 718 N N . ALA A 1 88 ? 52.617 42.422 5.175 1.00 45.75 88 ALA A N 1
ATOM 719 C CA . ALA A 1 88 ? 53.720 41.619 5.720 1.00 45.75 88 ALA A CA 1
ATOM 720 C C . ALA A 1 88 ? 55.077 42.065 5.151 1.00 45.75 88 ALA A C 1
ATOM 722 O O . ALA A 1 88 ? 55.273 42.042 3.937 1.00 45.75 88 ALA A O 1
ATOM 723 N N . ASP A 1 89 ? 55.921 42.508 6.087 1.00 45.00 89 ASP A N 1
ATOM 724 C CA . ASP A 1 89 ? 57.369 42.715 6.002 1.00 45.00 89 ASP A CA 1
ATOM 725 C C . ASP A 1 89 ? 58.132 41.616 5.244 1.00 45.00 89 ASP A C 1
ATOM 727 O O . ASP A 1 89 ? 57.696 40.438 5.286 1.00 45.00 89 ASP A O 1
#

Nearest PDB structures (foldseek):
  6ds6-assembly1_A-2  TM=9.269E-01  e=1.983E-03  Homo sapiens
  5u7g-assembly2_B  TM=8.927E-01  e=3.533E-03  Mus musculus
  2n1a-assembly1_B  TM=8.167E-01  e=4.284E-03  Homo sapiens
  3vk6-assembly1_A-2  TM=3.806E-01  e=1.383E+00  Mus musculus

Solvent-accessible surface area (backbone atoms only — not comparable to full-atom values): 6241 Å² total; per-residue (Å²): 106,15,73,83,79,70,41,85,46,68,38,37,32,37,36,83,80,49,84,93,42,32,28,23,64,68,51,43,72,73,68,55,68,91,63,71,60,48,82,43,74,72,62,79,79,77,79,75,80,82,69,94,66,85,85,80,95,80,80,87,77,87,86,86,88,84,79,87,77,99,68,76,80,62,67,69,65,64,65,68,71,69,75,83,70,84,86,74,136

Radius of gyration: 26.72 Å; Cα contacts (8 Å, |Δi|>4): 77; chains: 1; bounding box: 67×62×29 Å

Secondary structure (DSSP, 8-state):
--TTT----SSEEEESSSTT-EEEHHHHHHH--SS-EEEE---------------------SS---S--S-TTTHHHHGGGSSSS----

Mean predicted aligned error: 18.21 Å